Protein AF-F0UNW5-F1 (afdb_monomer)

Foldseek 3Di:
DDDDDDPDDPPPVPDDLVVCVVPDDPVVSVVCVVCVVVVVVCVVVVVVVCVVPDDPVVVVVVVVVVVCLDPVVLVPVLVVCVVVVVVVVSVVVVVVNVVVD

Structure (mmCIF, N/CA/C/O backbone):
data_AF-F0UNW5-F1
#
_entry.id   AF-F0UNW5-F1
#
loop_
_atom_site.group_PDB
_atom_site.id
_atom_site.type_symbol
_atom_site.label_atom_id
_atom_site.label_alt_id
_atom_site.label_comp_id
_atom_site.label_asym_id
_atom_site.label_entity_id
_atom_site.label_seq_id
_atom_site.pdbx_PDB_ins_code
_atom_site.Cartn_x
_atom_site.Cartn_y
_atom_site.Cartn_z
_atom_site.occupancy
_atom_site.B_iso_or_equiv
_atom_site.auth_seq_id
_atom_site.auth_comp_id
_atom_site.auth_asym_id
_atom_site.auth_atom_id
_atom_site.pdbx_PDB_model_num
ATOM 1 N N . MET A 1 1 ? -8.461 37.239 9.462 1.00 40.94 1 MET A N 1
ATOM 2 C CA . MET A 1 1 ? -8.030 36.024 8.733 1.00 40.94 1 MET A CA 1
ATOM 3 C C . MET A 1 1 ? -7.778 34.926 9.764 1.00 40.94 1 MET A C 1
ATOM 5 O O . MET A 1 1 ? -6.761 34.951 10.442 1.00 40.94 1 MET A O 1
ATOM 9 N N . ALA A 1 2 ? -8.765 34.060 10.002 1.00 42.69 2 ALA A N 1
ATOM 10 C CA . ALA A 1 2 ? -8.738 33.076 11.084 1.00 42.69 2 ALA A CA 1
ATOM 11 C C . ALA A 1 2 ? -7.890 31.855 10.690 1.00 42.69 2 ALA A C 1
ATOM 13 O O . ALA A 1 2 ? -8.288 31.077 9.829 1.00 42.69 2 ALA A O 1
ATOM 14 N N . ARG A 1 3 ? -6.724 31.682 11.320 1.00 51.94 3 ARG A N 1
ATOM 15 C CA . ARG A 1 3 ? -5.878 30.489 11.176 1.00 51.94 3 ARG A CA 1
ATOM 16 C C . ARG A 1 3 ? -5.636 29.909 12.567 1.00 51.94 3 ARG A C 1
ATOM 18 O O . ARG A 1 3 ? -4.647 30.216 13.217 1.00 51.94 3 ARG A O 1
ATOM 25 N N . GLY A 1 4 ? -6.590 29.120 13.051 1.00 52.94 4 GLY A N 1
ATOM 26 C CA . GLY A 1 4 ? -6.502 28.448 14.344 1.00 52.94 4 GLY A CA 1
ATOM 27 C C . GLY A 1 4 ? -7.147 27.066 14.282 1.00 52.94 4 GLY A C 1
ATOM 28 O O . GLY A 1 4 ? -8.302 26.964 13.884 1.00 52.94 4 GLY A O 1
ATOM 29 N N . LYS A 1 5 ? -6.400 26.043 14.729 1.00 50.38 5 LYS A N 1
ATOM 30 C CA . LYS A 1 5 ? -6.799 24.637 14.984 1.00 50.38 5 LYS A CA 1
ATOM 31 C C . LYS A 1 5 ? -6.755 23.633 13.817 1.00 50.38 5 LYS A C 1
ATOM 33 O O . LYS A 1 5 ? -7.767 23.027 13.483 1.00 50.38 5 LYS A O 1
ATOM 38 N N . ALA A 1 6 ? -5.568 23.351 13.277 1.00 52.50 6 ALA A N 1
ATOM 39 C CA . ALA A 1 6 ? -5.352 22.177 12.412 1.00 52.50 6 ALA A CA 1
ATOM 40 C C . ALA A 1 6 ? -4.156 21.295 12.834 1.00 52.50 6 ALA A C 1
ATOM 42 O O . ALA A 1 6 ? -3.619 20.580 12.000 1.00 52.50 6 ALA A O 1
ATOM 43 N N . LEU A 1 7 ? -3.717 21.349 14.100 1.00 56.75 7 LEU A N 1
ATOM 44 C CA . LEU A 1 7 ? -2.504 20.646 14.561 1.00 56.75 7 LEU A CA 1
ATOM 45 C C . LEU A 1 7 ? -2.717 19.648 15.709 1.00 56.75 7 LEU A C 1
ATOM 47 O O . LEU A 1 7 ? -1.748 19.245 16.332 1.00 56.75 7 LEU A O 1
ATOM 51 N N . ASP A 1 8 ? -3.950 19.227 15.992 1.00 59.03 8 ASP A N 1
ATOM 52 C CA . ASP A 1 8 ? -4.180 18.223 17.044 1.00 59.03 8 ASP A CA 1
ATOM 53 C C . ASP A 1 8 ? -5.458 17.410 16.797 1.00 59.03 8 ASP A C 1
ATOM 55 O O . ASP A 1 8 ? -6.354 17.316 17.634 1.00 59.03 8 ASP A O 1
ATOM 59 N N . GLN A 1 9 ? -5.620 16.892 15.576 1.00 61.62 9 GLN A N 1
ATOM 60 C CA . GLN A 1 9 ? -6.605 15.837 15.357 1.00 61.62 9 GLN A CA 1
ATOM 61 C C . GLN A 1 9 ? -5.876 14.499 15.364 1.00 61.62 9 GLN A C 1
ATOM 63 O O . GLN A 1 9 ? -5.167 14.222 14.400 1.00 61.62 9 GLN A O 1
ATOM 68 N N . PRO A 1 10 ? -6.058 13.667 16.406 1.00 62.06 10 PRO A N 1
ATOM 69 C CA . PRO A 1 10 ? -5.494 12.328 16.413 1.00 62.06 10 PRO A CA 1
ATOM 70 C C . PRO A 1 10 ? -5.975 11.559 15.182 1.00 62.06 10 PRO A C 1
ATOM 72 O O . PRO A 1 10 ? -7.134 11.710 14.767 1.00 62.06 10 PRO A O 1
ATOM 75 N N . ASP A 1 11 ? -5.089 10.748 14.602 1.00 66.12 11 ASP A N 1
ATOM 76 C CA . ASP A 1 11 ? -5.395 9.904 13.450 1.00 66.12 11 ASP A CA 1
ATOM 77 C C . ASP A 1 11 ? -6.684 9.114 13.677 1.00 66.12 11 ASP A C 1
ATOM 79 O O . ASP A 1 11 ? -7.071 8.804 14.807 1.00 66.12 11 ASP A O 1
ATOM 83 N N . ALA A 1 12 ? -7.371 8.736 12.600 1.00 62.09 12 ALA A N 1
ATOM 84 C CA . ALA A 1 12 ? -8.618 7.981 12.704 1.00 62.09 12 ALA A CA 1
ATOM 85 C C . ALA A 1 12 ? -8.473 6.694 13.566 1.00 62.09 12 ALA A C 1
ATOM 87 O O . ALA A 1 12 ? -9.434 6.247 14.190 1.00 62.09 12 ALA A O 1
ATOM 88 N N . GLY A 1 13 ? -7.278 6.116 13.690 1.00 61.50 13 GLY A N 1
ATOM 89 C CA . GLY A 1 13 ? -7.019 4.986 14.593 1.00 61.50 13 GLY A CA 1
ATOM 90 C C . GLY A 1 13 ? -6.965 5.324 16.093 1.00 61.50 13 GLY A C 1
ATOM 91 O O . GLY A 1 13 ? -7.177 4.430 16.909 1.00 61.50 13 GLY A O 1
ATOM 92 N N . LEU A 1 14 ? -6.716 6.588 16.451 1.00 61.97 14 LEU A N 1
ATOM 93 C CA . LEU A 1 14 ? -6.430 7.071 17.811 1.00 61.97 14 LEU A CA 1
ATOM 94 C C . LEU A 1 14 ? -7.580 7.883 18.432 1.00 61.97 14 LEU A C 1
ATOM 96 O O . LEU A 1 14 ? -7.533 8.234 19.609 1.00 61.97 14 LEU A O 1
ATOM 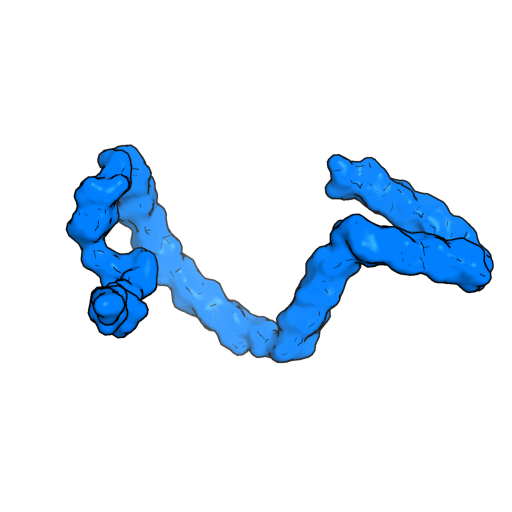100 N N . LYS A 1 15 ? -8.630 8.192 17.660 1.00 70.38 15 LYS A N 1
ATOM 101 C CA . LYS A 1 15 ? -9.826 8.874 18.178 1.00 70.38 15 LYS A CA 1
ATOM 102 C C . LYS A 1 15 ? -10.594 7.960 19.139 1.00 70.38 15 LYS A C 1
ATOM 104 O O . LYS A 1 15 ? -10.802 6.782 18.847 1.00 70.38 15 LYS A O 1
ATOM 109 N N . GLY A 1 16 ? -11.057 8.532 20.253 1.00 68.50 16 GLY A N 1
ATOM 110 C CA . GLY A 1 16 ? -11.869 7.833 21.253 1.00 68.50 16 GLY A CA 1
ATOM 111 C C . GLY A 1 16 ? -13.110 7.169 20.646 1.00 68.50 16 GLY A C 1
ATOM 112 O O . GLY A 1 16 ? -13.677 7.657 19.663 1.00 68.50 16 GLY A O 1
ATOM 113 N N . LEU A 1 17 ? -13.534 6.045 21.232 1.00 65.38 17 LEU A N 1
ATOM 114 C CA . LEU A 1 17 ? -14.661 5.232 20.750 1.00 65.38 17 LEU A CA 1
ATOM 115 C C . LEU A 1 1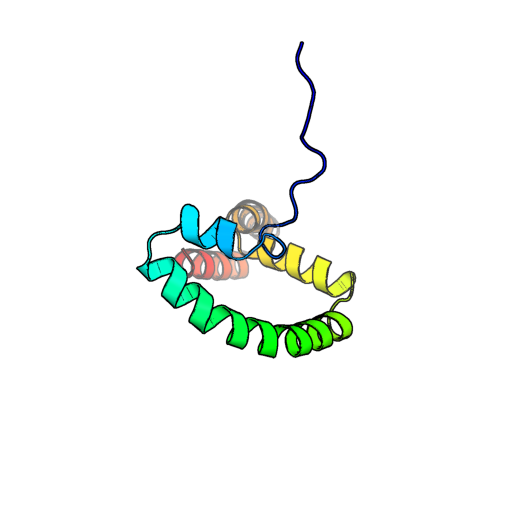7 ? -15.962 6.045 20.627 1.00 65.38 17 LEU A C 1
ATOM 117 O O . LEU A 1 17 ? -16.743 5.816 19.698 1.00 65.38 17 LEU A O 1
ATOM 121 N N . ASP A 1 18 ? -16.126 7.055 21.481 1.00 64.31 18 ASP A N 1
ATOM 122 C CA . ASP A 1 18 ? -17.273 7.966 21.500 1.00 64.31 18 ASP A CA 1
ATOM 123 C C . ASP A 1 18 ? -17.389 8.802 20.216 1.00 64.31 18 ASP A C 1
ATOM 125 O O . ASP A 1 18 ? -18.494 9.068 19.738 1.00 64.31 18 ASP A O 1
ATOM 129 N N . HIS A 1 19 ? -16.259 9.146 19.579 1.00 68.56 19 HIS A N 1
ATOM 130 C CA . HIS A 1 19 ? -16.249 9.875 18.304 1.00 68.56 19 HIS A CA 1
ATOM 131 C C . HIS A 1 19 ? -16.895 9.058 17.179 1.00 68.56 19 HIS A C 1
ATOM 133 O O . HIS A 1 19 ? -17.581 9.599 16.308 1.00 68.56 19 HIS A O 1
ATOM 139 N N . TYR A 1 20 ? -16.676 7.741 17.195 1.00 65.31 20 TYR A N 1
ATOM 140 C CA . TYR A 1 20 ? -17.209 6.826 16.190 1.00 65.31 20 TYR A CA 1
ATOM 141 C C . TYR A 1 20 ? -18.668 6.470 16.447 1.00 65.31 20 TYR A C 1
ATOM 143 O O . TYR A 1 20 ? -19.426 6.320 15.491 1.00 65.31 20 TYR A O 1
ATOM 151 N N . GLN A 1 21 ? -19.077 6.386 17.711 1.00 64.81 21 GLN A N 1
ATOM 152 C CA . GLN A 1 21 ? -20.462 6.104 18.080 1.00 64.81 21 GLN A CA 1
ATOM 153 C C . GLN A 1 21 ? -21.417 7.235 17.672 1.00 64.81 21 GLN A C 1
ATOM 155 O O . GLN A 1 21 ? -22.550 6.965 17.281 1.00 64.81 21 GLN A O 1
ATOM 160 N N . GLN A 1 22 ? -20.956 8.488 17.721 1.00 66.62 22 GLN A N 1
ATOM 161 C CA . GLN A 1 22 ? -21.773 9.653 17.365 1.00 66.62 22 GLN A CA 1
ATOM 162 C C . GLN A 1 22 ? -21.851 9.901 15.850 1.00 66.62 22 GLN A C 1
ATOM 164 O O . GLN A 1 22 ? -22.854 10.421 15.368 1.00 66.62 22 GLN A O 1
ATOM 169 N N . LYS A 1 23 ? -20.812 9.533 15.084 1.00 72.31 23 LYS A N 1
ATOM 170 C CA . LYS A 1 23 ? -20.746 9.801 13.634 1.00 72.31 23 LYS A CA 1
ATOM 171 C C . LYS A 1 23 ? -21.178 8.643 12.738 1.00 72.31 23 LYS A C 1
ATOM 173 O O . LYS A 1 23 ? -21.491 8.889 11.574 1.00 72.31 23 LYS A O 1
ATOM 178 N N . LEU A 1 24 ? -21.145 7.394 13.212 1.00 74.00 24 LEU A N 1
ATOM 179 C CA . LEU A 1 24 ? -21.435 6.232 12.365 1.00 74.00 24 LEU A CA 1
ATOM 180 C C . LEU A 1 24 ? -22.820 5.628 12.648 1.00 74.00 24 LEU A C 1
ATOM 182 O O . LEU A 1 24 ? -23.237 5.530 13.800 1.00 74.00 24 LEU A O 1
ATOM 186 N N . PRO A 1 25 ? -23.508 5.114 11.609 1.00 78.62 25 PRO A N 1
ATOM 187 C CA . PRO A 1 25 ? -24.701 4.292 11.775 1.00 78.62 25 PRO A CA 1
ATOM 188 C C . PRO A 1 25 ? -24.436 3.097 12.701 1.00 78.62 25 PRO A C 1
ATOM 190 O O . PRO A 1 25 ? -23.403 2.430 12.581 1.00 78.62 25 PRO A O 1
ATOM 193 N N . LYS A 1 26 ? -25.406 2.774 13.568 1.00 78.06 26 LYS A N 1
ATOM 194 C CA . LYS A 1 26 ? -25.290 1.726 14.605 1.00 78.06 26 LYS A CA 1
ATOM 195 C C . LYS 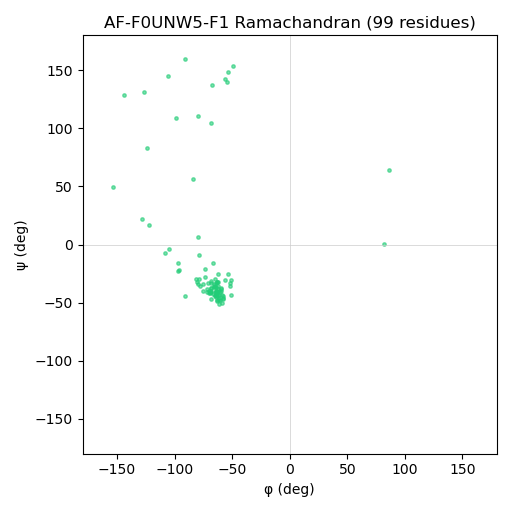A 1 26 ? -24.811 0.369 14.060 1.00 78.06 26 LYS A C 1
ATOM 197 O O . LYS A 1 26 ? -24.084 -0.337 14.752 1.00 78.06 26 LYS A O 1
ATOM 202 N N . TRP A 1 27 ? -25.163 0.010 12.822 1.00 81.81 27 TRP A N 1
ATOM 203 C CA . TRP A 1 27 ? -24.725 -1.242 12.190 1.00 81.81 27 TRP A CA 1
ATOM 204 C C . TRP A 1 27 ? -23.232 -1.237 11.803 1.00 81.81 27 TRP A C 1
ATOM 206 O O . TRP A 1 27 ? -22.539 -2.221 12.056 1.00 81.81 27 TRP A O 1
ATOM 216 N N . ARG A 1 28 ? -22.701 -0.118 11.275 1.00 82.25 28 ARG A N 1
ATOM 217 C CA . ARG A 1 28 ? -21.266 0.030 10.939 1.00 82.25 28 ARG A CA 1
ATOM 218 C C . ARG A 1 28 ? -20.413 0.051 12.196 1.00 82.25 28 ARG A C 1
ATOM 220 O O . ARG A 1 28 ? -19.323 -0.510 12.201 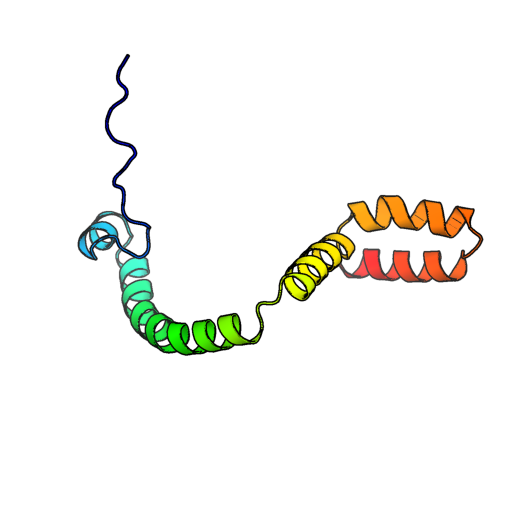1.00 82.25 28 ARG A O 1
ATOM 227 N N . TYR A 1 29 ? -20.920 0.681 13.257 1.00 81.62 29 TYR A N 1
ATOM 228 C CA . TYR A 1 29 ? -20.258 0.689 14.556 1.00 81.62 29 TYR A CA 1
ATOM 229 C C . TYR A 1 29 ? -20.155 -0.727 15.133 1.00 81.62 29 TYR A C 1
ATOM 231 O O . TYR A 1 29 ? -19.060 -1.141 15.487 1.00 81.62 29 TYR A O 1
ATOM 239 N N . LYS A 1 30 ? -21.243 -1.513 15.129 1.00 82.31 30 LYS A N 1
ATOM 240 C CA . LYS A 1 30 ? -21.213 -2.919 15.577 1.00 82.31 30 LYS A CA 1
ATOM 241 C C . LYS A 1 30 ? -20.215 -3.770 14.783 1.00 82.31 30 LYS A C 1
ATOM 243 O O . LYS A 1 30 ? -19.425 -4.486 15.390 1.00 82.31 30 LYS A O 1
ATOM 248 N N . LEU A 1 31 ? -20.210 -3.648 13.453 1.00 85.50 31 LEU A N 1
ATOM 249 C CA . LEU A 1 31 ? -19.254 -4.350 12.590 1.00 85.50 31 LEU A CA 1
ATOM 250 C C . LEU A 1 31 ? -17.805 -3.945 12.903 1.00 85.50 31 LEU A C 1
ATOM 252 O O . LEU A 1 31 ? -16.944 -4.804 13.069 1.00 85.50 31 LEU A O 1
ATOM 256 N N . ARG A 1 32 ? -17.540 -2.639 13.038 1.00 83.62 32 ARG A N 1
ATOM 257 C CA . ARG A 1 32 ? -16.218 -2.121 13.412 1.00 83.62 32 ARG A CA 1
ATOM 258 C C . ARG A 1 32 ? -15.789 -2.640 14.778 1.00 83.62 32 ARG A C 1
ATOM 260 O O . ARG A 1 32 ? -14.665 -3.098 14.893 1.00 83.62 32 ARG A O 1
ATOM 267 N N . THR A 1 33 ? -16.647 -2.585 15.792 1.00 81.62 33 THR A N 1
ATOM 268 C CA . THR A 1 33 ? -16.318 -3.039 17.151 1.00 81.62 33 THR A CA 1
ATOM 269 C C . THR A 1 33 ? -16.017 -4.537 17.199 1.00 81.62 33 THR A C 1
ATOM 271 O O . THR A 1 33 ? -15.156 -4.939 17.971 1.00 81.62 33 THR A O 1
ATOM 274 N N . ALA A 1 34 ? -16.655 -5.348 16.349 1.00 85.19 34 ALA A N 1
ATOM 275 C CA . ALA A 1 34 ? -16.353 -6.774 16.224 1.00 85.19 34 ALA A CA 1
ATOM 276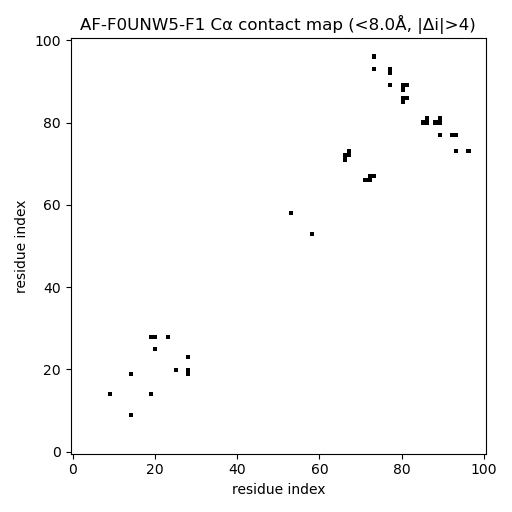 C C . ALA A 1 34 ? -15.039 -7.050 15.465 1.00 85.19 34 ALA A C 1
ATOM 278 O O . ALA A 1 34 ? -14.266 -7.911 15.872 1.00 85.19 34 ALA A O 1
ATOM 279 N N . LEU A 1 35 ? -14.755 -6.306 14.390 1.00 85.94 35 LEU A N 1
ATOM 280 C CA . LEU A 1 35 ? -13.541 -6.483 13.578 1.00 85.94 35 LEU A CA 1
ATOM 281 C C . LEU A 1 35 ? -12.291 -5.848 14.202 1.00 85.94 35 LEU A C 1
ATOM 283 O O . LEU A 1 35 ? -11.183 -6.323 13.984 1.00 85.94 35 LEU A O 1
ATOM 287 N N . LEU A 1 36 ? -12.440 -4.770 14.972 1.00 86.19 36 LEU A N 1
ATOM 288 C CA . LEU A 1 36 ? -11.325 -4.039 15.572 1.00 86.19 36 LEU A CA 1
ATOM 289 C C . LEU A 1 36 ? -10.426 -4.906 16.474 1.00 86.19 36 LEU A C 1
ATOM 291 O O . LEU A 1 36 ? -9.210 -4.774 16.344 1.00 86.19 36 LEU A O 1
ATOM 295 N N . PRO A 1 37 ? -10.943 -5.776 17.368 1.00 84.19 37 PRO A N 1
ATOM 296 C CA . PRO A 1 37 ? -10.091 -6.694 18.113 1.00 84.19 37 PRO A CA 1
ATOM 297 C C . PRO A 1 37 ? -9.389 -7.690 17.186 1.00 84.19 37 PRO A C 1
ATOM 299 O O . PRO A 1 37 ? -8.194 -7.881 17.351 1.00 84.19 37 PRO A O 1
ATOM 302 N N . LEU A 1 38 ? -10.061 -8.239 16.170 1.00 85.94 38 LEU A N 1
ATOM 303 C CA . LEU A 1 38 ? -9.436 -9.165 15.216 1.00 85.94 38 LEU A CA 1
ATOM 304 C C . LEU A 1 38 ? -8.249 -8.512 14.485 1.00 85.94 38 LEU A C 1
ATOM 306 O O . LEU A 1 38 ? -7.135 -9.023 14.516 1.00 85.94 38 LEU A O 1
ATOM 310 N N . VAL A 1 39 ? -8.452 -7.315 13.932 1.00 84.94 39 VAL A N 1
ATOM 311 C CA . VAL A 1 39 ? -7.391 -6.565 13.241 1.00 84.94 39 VAL A CA 1
ATOM 312 C C . VAL A 1 39 ? -6.246 -6.208 14.194 1.00 84.94 39 VAL A C 1
ATOM 314 O O . VAL A 1 39 ? -5.079 -6.271 13.811 1.00 84.94 39 VAL A O 1
ATOM 317 N N . ARG A 1 40 ? -6.543 -5.852 15.452 1.00 85.25 40 ARG A N 1
ATOM 318 C CA . ARG A 1 40 ? -5.510 -5.575 16.469 1.00 85.25 40 ARG A CA 1
ATOM 319 C C . ARG A 1 40 ? -4.672 -6.807 16.804 1.00 85.25 40 ARG A C 1
ATOM 321 O O . ARG A 1 40 ? -3.490 -6.646 17.085 1.00 85.25 40 ARG A O 1
ATOM 328 N N . TRP A 1 41 ? -5.261 -7.999 16.760 1.00 85.44 41 TRP A N 1
ATOM 329 C CA . TRP A 1 41 ? -4.534 -9.259 16.919 1.00 85.44 41 TRP A CA 1
ATOM 330 C C . TRP A 1 41 ? -3.644 -9.575 15.712 1.00 85.44 41 TRP A C 1
ATOM 332 O O . TRP A 1 41 ? -2.565 -10.128 15.886 1.00 85.44 41 TRP A O 1
ATOM 342 N N . GLU A 1 42 ? -4.050 -9.184 14.505 1.00 86.06 42 GLU A N 1
ATOM 343 C CA . GLU A 1 42 ? -3.277 -9.400 13.272 1.00 86.06 42 GLU A CA 1
ATOM 344 C C . GLU A 1 42 ? -2.153 -8.367 13.075 1.00 86.06 42 GLU A C 1
ATOM 346 O O . GLU A 1 42 ? -1.083 -8.690 12.560 1.00 86.06 42 GLU A O 1
ATOM 351 N N . THR A 1 43 ? -2.361 -7.129 13.535 1.00 86.56 43 THR A N 1
ATOM 352 C CA . THR A 1 43 ? -1.416 -6.007 13.399 1.00 86.56 43 THR A CA 1
ATOM 353 C C . THR A 1 43 ? 0.022 -6.324 13.854 1.00 86.56 43 THR A C 1
ATOM 355 O O . THR A 1 43 ? 0.930 -5.956 13.112 1.00 86.56 43 THR A O 1
ATOM 358 N N . PRO A 1 44 ? 0.303 -7.002 14.992 1.00 86.69 44 PRO A N 1
ATOM 359 C CA . PRO A 1 44 ? 1.681 -7.330 15.375 1.00 86.69 44 PRO A CA 1
ATOM 360 C C . PRO A 1 44 ? 2.357 -8.309 14.406 1.00 86.69 44 PRO A C 1
ATOM 362 O O . PRO A 1 44 ? 3.543 -8.162 14.119 1.00 86.69 44 PRO A O 1
ATOM 365 N N .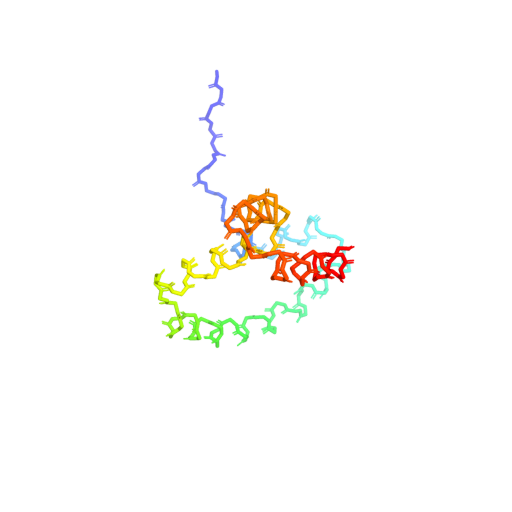 TYR A 1 45 ? 1.615 -9.275 13.856 1.00 84.12 45 TYR A N 1
ATOM 366 C CA . TYR A 1 45 ? 2.153 -10.211 12.866 1.00 84.12 45 TYR A CA 1
ATOM 367 C C . TYR A 1 45 ? 2.447 -9.511 11.540 1.00 84.12 45 TYR A C 1
ATOM 369 O O . TYR A 1 45 ? 3.502 -9.732 10.943 1.00 84.12 45 TYR A O 1
ATOM 377 N N . LEU A 1 46 ? 1.546 -8.624 11.103 1.00 84.56 46 LEU A N 1
ATOM 378 C CA . LEU A 1 46 ? 1.781 -7.792 9.925 1.00 84.56 46 LEU A CA 1
ATOM 379 C C . LEU A 1 46 ? 2.972 -6.854 10.137 1.00 84.56 46 LEU A C 1
ATOM 381 O O . LEU A 1 46 ? 3.774 -6.710 9.222 1.00 84.56 46 LEU A O 1
ATOM 385 N N . ALA A 1 47 ? 3.120 -6.257 11.321 1.00 84.69 47 ALA A N 1
ATOM 386 C CA . ALA A 1 47 ? 4.246 -5.385 11.643 1.00 84.69 47 ALA A CA 1
ATOM 387 C C . ALA A 1 47 ? 5.576 -6.152 11.617 1.00 84.69 47 ALA A C 1
ATOM 389 O O . ALA A 1 47 ? 6.517 -5.708 10.966 1.00 84.69 47 ALA A O 1
ATOM 390 N N . TRP A 1 48 ? 5.632 -7.344 12.218 1.00 88.31 48 TRP A N 1
ATOM 391 C CA . TRP A 1 48 ? 6.812 -8.212 12.158 1.00 88.31 48 TRP A CA 1
ATOM 392 C C . TRP A 1 48 ? 7.180 -8.586 10.715 1.00 88.31 48 TRP A C 1
ATOM 394 O O . TRP A 1 48 ? 8.344 -8.526 10.313 1.00 88.31 48 TRP A O 1
ATOM 404 N N . PHE A 1 49 ? 6.180 -8.927 9.899 1.00 86.12 49 PHE A N 1
ATOM 405 C CA . PHE A 1 49 ? 6.389 -9.223 8.485 1.00 86.12 49 PHE A CA 1
ATOM 406 C C . PHE A 1 49 ? 6.872 -7.991 7.707 1.00 86.12 49 PHE A C 1
ATOM 408 O O . PHE A 1 49 ? 7.810 -8.090 6.916 1.00 86.12 49 PHE A O 1
ATOM 415 N N . GLN A 1 50 ? 6.269 -6.826 7.954 1.00 85.31 50 GLN A N 1
ATOM 416 C CA . GLN A 1 50 ? 6.664 -5.553 7.3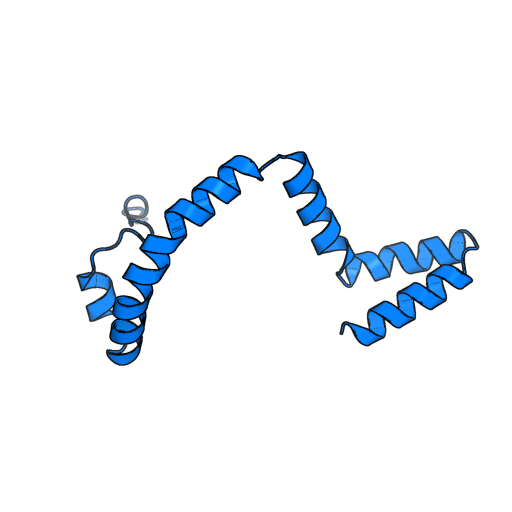52 1.00 85.31 50 GLN A CA 1
ATOM 417 C C . GLN A 1 50 ? 8.098 -5.179 7.729 1.00 85.31 50 GLN A C 1
ATOM 419 O O . GLN A 1 50 ? 8.865 -4.801 6.854 1.00 85.31 50 GLN A O 1
ATOM 424 N N . GLU A 1 51 ? 8.502 -5.334 8.988 1.00 83.38 51 GLU A N 1
ATOM 425 C CA . GLU A 1 51 ? 9.880 -5.086 9.427 1.00 83.38 51 GLU A CA 1
ATOM 426 C C . GLU A 1 51 ? 10.882 -6.025 8.753 1.00 83.38 51 GLU A C 1
ATOM 428 O O . GLU A 1 51 ? 11.992 -5.609 8.419 1.00 83.38 51 GLU A O 1
ATOM 433 N N . ARG A 1 52 ? 10.494 -7.281 8.511 1.00 82.56 52 ARG A N 1
ATOM 434 C CA . ARG A 1 52 ? 11.376 -8.269 7.886 1.00 82.56 52 ARG A CA 1
ATOM 435 C C . ARG A 1 52 ? 11.496 -8.109 6.370 1.00 82.56 52 ARG A C 1
ATOM 437 O O . ARG A 1 52 ? 12.569 -8.372 5.828 1.00 82.56 52 ARG A O 1
ATOM 444 N N . MET A 1 53 ? 10.412 -7.723 5.700 1.00 79.56 53 MET A N 1
ATOM 445 C CA . MET A 1 53 ? 10.329 -7.648 4.237 1.00 79.56 53 MET A CA 1
ATOM 446 C C . MET A 1 53 ? 10.592 -6.250 3.668 1.00 79.56 53 MET A C 1
ATOM 448 O O . MET A 1 53 ? 10.943 -6.144 2.493 1.00 79.56 53 MET A O 1
ATOM 452 N N . ARG A 1 54 ? 10.428 -5.175 4.454 1.00 81.31 54 ARG A N 1
ATOM 453 C CA . ARG A 1 54 ? 10.606 -3.799 3.969 1.00 81.31 54 ARG A CA 1
ATOM 454 C C . ARG A 1 54 ? 12.074 -3.535 3.653 1.00 81.31 54 ARG A C 1
ATOM 456 O O . ARG A 1 54 ? 12.897 -3.319 4.539 1.00 81.31 54 ARG A O 1
ATOM 463 N N . ASN A 1 55 ? 12.381 -3.523 2.364 1.00 84.25 55 ASN A N 1
ATOM 464 C CA . ASN A 1 55 ? 13.672 -3.135 1.819 1.00 84.25 55 ASN A CA 1
ATOM 465 C C . ASN A 1 55 ? 13.425 -2.048 0.758 1.00 84.25 55 ASN A C 1
ATOM 467 O O . ASN A 1 55 ? 12.586 -2.276 -0.118 1.00 84.25 55 ASN A O 1
ATOM 471 N N . PRO A 1 56 ? 14.141 -0.904 0.774 1.00 79.00 56 PRO A N 1
ATOM 472 C CA . PRO A 1 56 ? 13.978 0.168 -0.218 1.00 79.00 56 PRO A CA 1
ATOM 473 C C . PRO A 1 56 ? 14.033 -0.308 -1.681 1.00 79.00 56 PRO A C 1
ATOM 475 O O . PRO A 1 56 ? 13.358 0.258 -2.547 1.00 79.00 56 PRO A O 1
ATOM 478 N N . SER A 1 57 ? 14.788 -1.374 -1.965 1.00 82.38 57 SER A N 1
ATOM 479 C CA . SER A 1 57 ? 14.836 -1.980 -3.301 1.00 82.38 57 SER A CA 1
ATOM 480 C C . SER A 1 57 ? 13.537 -2.702 -3.680 1.00 82.38 57 SER A C 1
ATOM 482 O O . SER A 1 57 ? 13.097 -2.598 -4.823 1.00 82.38 57 SER A O 1
ATOM 484 N N . LEU A 1 58 ? 12.904 -3.413 -2.739 1.00 79.94 58 LEU A N 1
ATOM 485 C CA . LEU A 1 58 ? 11.636 -4.114 -2.975 1.00 79.94 58 LEU A CA 1
ATOM 486 C C . LEU A 1 58 ? 10.473 -3.133 -3.111 1.00 79.94 58 LEU A C 1
ATOM 488 O O . LEU A 1 58 ? 9.637 -3.318 -3.991 1.00 79.94 58 LEU A O 1
ATOM 492 N N . ASP A 1 59 ? 10.462 -2.062 -2.317 1.00 82.81 59 ASP A N 1
ATOM 493 C CA . ASP A 1 59 ? 9.449 -1.007 -2.417 1.00 82.81 59 ASP A CA 1
ATOM 494 C C . ASP A 1 59 ? 9.517 -0.304 -3.784 1.00 82.81 59 ASP A C 1
ATOM 496 O O . ASP A 1 59 ? 8.494 -0.096 -4.440 1.00 82.81 59 ASP A O 1
ATOM 500 N N . SER A 1 60 ? 10.731 -0.013 -4.268 1.00 82.69 60 SER A N 1
ATOM 501 C CA . SER A 1 60 ? 10.946 0.568 -5.601 1.00 82.69 60 SER A CA 1
ATOM 502 C C . SER A 1 60 ? 10.555 -0.402 -6.717 1.00 82.69 60 SER A C 1
ATOM 504 O O . SER A 1 60 ? 9.901 -0.009 -7.682 1.00 82.69 60 SER A O 1
ATOM 506 N N . TRP A 1 61 ? 10.907 -1.683 -6.583 1.00 83.25 61 TRP A N 1
ATOM 507 C CA . TRP A 1 61 ? 10.518 -2.713 -7.545 1.00 83.25 61 TRP A CA 1
ATOM 508 C C . TRP A 1 61 ? 9.000 -2.913 -7.588 1.00 83.25 61 TRP A C 1
ATOM 510 O O . TRP A 1 61 ? 8.437 -3.031 -8.676 1.00 83.25 61 TRP A O 1
ATOM 520 N N . PHE A 1 62 ? 8.322 -2.879 -6.440 1.00 83.69 62 PHE A N 1
ATOM 521 C CA . PHE A 1 62 ? 6.865 -2.950 -6.360 1.00 83.69 62 PHE A CA 1
ATOM 522 C C . PHE A 1 62 ? 6.211 -1.723 -7.000 1.00 83.69 62 PHE A C 1
ATOM 524 O O . PHE A 1 62 ? 5.286 -1.872 -7.794 1.00 83.69 62 PHE A O 1
ATOM 531 N N . ALA A 1 63 ? 6.728 -0.520 -6.735 1.00 82.81 63 ALA A N 1
ATOM 532 C CA . ALA A 1 63 ? 6.235 0.710 -7.349 1.00 82.81 63 ALA A CA 1
ATOM 533 C C . ALA A 1 63 ? 6.407 0.702 -8.877 1.00 82.81 63 ALA A C 1
ATOM 535 O O . ALA A 1 63 ? 5.480 1.044 -9.613 1.00 82.81 63 ALA A O 1
ATOM 536 N N . ILE A 1 64 ? 7.570 0.274 -9.372 1.00 81.94 64 ILE A N 1
ATOM 537 C CA . ILE A 1 64 ? 7.821 0.140 -10.811 1.00 81.94 64 ILE A CA 1
ATOM 538 C C . ILE A 1 64 ? 6.881 -0.916 -11.398 1.00 81.94 64 ILE A C 1
ATOM 540 O O . ILE A 1 64 ? 6.190 -0.634 -12.371 1.00 81.94 64 ILE A O 1
ATOM 544 N N . THR A 1 65 ? 6.780 -2.091 -10.777 1.00 80.50 65 THR A N 1
ATOM 545 C CA . THR A 1 65 ? 5.965 -3.211 -11.275 1.00 80.50 65 THR A CA 1
ATOM 546 C C . THR A 1 65 ? 4.468 -2.909 -11.266 1.00 80.50 65 THR A C 1
ATOM 548 O O . THR A 1 65 ? 3.770 -3.262 -12.215 1.00 80.50 65 THR A O 1
ATOM 551 N N . ALA A 1 66 ? 3.969 -2.186 -10.265 1.00 82.50 66 ALA A N 1
ATOM 552 C CA . ALA A 1 66 ? 2.592 -1.700 -10.246 1.00 82.50 66 ALA A CA 1
ATOM 553 C C . ALA A 1 66 ? 2.313 -0.775 -11.441 1.00 82.50 66 ALA A C 1
ATOM 555 O O . ALA A 1 66 ? 1.283 -0.902 -12.101 1.00 82.50 66 ALA A O 1
ATOM 556 N N . ASN A 1 67 ? 3.268 0.096 -11.778 1.00 78.88 67 ASN A N 1
ATOM 557 C CA . ASN A 1 67 ? 3.166 0.979 -12.936 1.00 78.88 67 ASN A CA 1
ATOM 558 C C . ASN A 1 67 ? 3.346 0.240 -14.277 1.00 78.88 67 ASN A C 1
ATOM 560 O O . ASN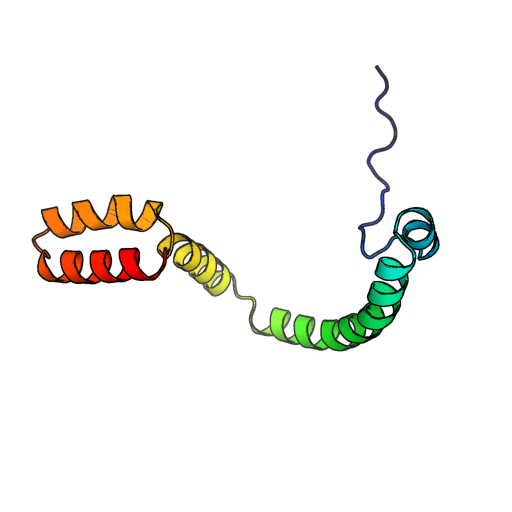 A 1 67 ? 2.736 0.652 -15.265 1.00 78.88 67 ASN A O 1
ATOM 564 N N . LEU A 1 68 ? 4.090 -0.876 -14.324 1.00 78.00 68 LEU A N 1
ATOM 565 C CA . LEU A 1 68 ? 4.199 -1.747 -15.511 1.00 78.00 68 LEU A CA 1
ATOM 566 C C . LEU A 1 68 ? 2.848 -2.375 -15.908 1.00 78.00 68 LEU A C 1
ATOM 568 O O . LEU A 1 68 ? 2.630 -2.689 -17.073 1.00 78.00 68 LEU A O 1
ATOM 572 N N . GLY A 1 69 ? 1.913 -2.536 -14.968 1.00 74.69 69 GLY A N 1
ATOM 573 C CA . GLY A 1 69 ? 0.567 -3.046 -15.255 1.00 74.69 69 GLY A CA 1
ATOM 574 C C . GLY A 1 69 ? -0.393 -2.016 -15.863 1.00 74.69 69 GLY A C 1
ATOM 575 O O . GLY A 1 69 ? -1.493 -2.375 -16.276 1.00 74.69 69 GLY A O 1
ATOM 576 N N . THR A 1 70 ? -0.010 -0.738 -15.915 1.00 79.62 70 THR A N 1
ATOM 577 C CA . THR A 1 70 ? -0.917 0.361 -16.282 1.00 79.62 70 THR A CA 1
ATOM 578 C C . THR A 1 70 ? -0.911 0.667 -17.776 1.00 79.62 70 THR A C 1
ATOM 580 O O . THR A 1 70 ? 0.047 0.378 -18.493 1.00 79.62 70 THR A O 1
ATOM 583 N N . HIS A 1 71 ? -1.968 1.331 -18.253 1.00 77.25 71 HIS A N 1
ATOM 584 C CA . HIS A 1 71 ? -2.087 1.774 -19.647 1.00 77.25 71 HIS A CA 1
ATOM 585 C C . HIS A 1 71 ? -0.869 2.578 -20.134 1.00 77.25 71 HIS A C 1
ATOM 587 O O . HIS A 1 71 ? -0.456 2.418 -21.280 1.00 77.25 71 HIS A O 1
ATOM 593 N N . THR A 1 72 ? -0.253 3.385 -19.265 1.00 83.19 72 THR A N 1
ATOM 594 C CA . THR A 1 72 ? 0.919 4.209 -19.599 1.00 83.19 72 THR A CA 1
ATOM 595 C C . THR A 1 72 ? 2.123 3.364 -20.015 1.00 83.19 72 THR A C 1
ATOM 597 O O . THR A 1 72 ? 2.805 3.704 -20.982 1.00 83.19 72 THR A O 1
ATOM 600 N N . PHE A 1 73 ? 2.364 2.230 -19.346 1.00 81.50 73 PHE A N 1
ATOM 601 C CA . PHE A 1 73 ? 3.442 1.315 -19.724 1.00 81.50 73 PHE A CA 1
ATOM 602 C C . PHE A 1 73 ? 3.233 0.763 -21.135 1.00 81.50 73 PHE A C 1
ATOM 604 O O . PHE A 1 73 ? 4.138 0.821 -21.969 1.00 81.50 73 PHE A O 1
ATOM 611 N N . TYR A 1 74 ? 2.021 0.289 -21.427 1.00 77.19 74 TYR A N 1
ATOM 612 C CA . TYR A 1 74 ? 1.682 -0.249 -22.742 1.00 77.19 74 TYR A CA 1
ATOM 613 C C . TYR A 1 74 ? 1.768 0.821 -23.836 1.00 77.19 74 TYR A C 1
ATOM 615 O O . TYR A 1 74 ? 2.290 0.537 -24.913 1.00 77.19 74 TYR A O 1
ATOM 623 N N . MET A 1 75 ? 1.330 2.054 -23.564 1.00 82.31 75 MET A N 1
ATOM 624 C CA . MET A 1 75 ? 1.405 3.159 -24.527 1.00 82.31 75 MET A CA 1
ATOM 625 C C . MET A 1 75 ? 2.840 3.525 -24.923 1.00 82.31 75 MET A C 1
ATOM 627 O O . MET A 1 75 ? 3.058 3.910 -26.067 1.00 82.31 75 MET A O 1
ATOM 631 N N . ILE A 1 76 ? 3.814 3.386 -24.018 1.00 83.12 76 ILE A N 1
ATOM 632 C CA . ILE A 1 76 ? 5.219 3.727 -24.292 1.00 83.12 76 ILE A CA 1
ATOM 633 C C . ILE A 1 76 ? 5.993 2.519 -24.835 1.00 83.12 76 ILE A C 1
ATOM 635 O O . ILE A 1 76 ? 6.733 2.648 -25.809 1.00 83.12 76 ILE A O 1
ATOM 639 N N . MET A 1 77 ? 5.822 1.329 -24.250 1.00 78.56 77 MET A N 1
ATOM 640 C CA . MET A 1 77 ? 6.591 0.146 -24.656 1.00 78.56 77 MET A CA 1
ATOM 641 C C . MET A 1 77 ? 6.128 -0.468 -25.973 1.00 78.56 77 MET A C 1
ATOM 643 O O . MET A 1 77 ? 6.962 -0.981 -26.718 1.00 78.56 77 MET A O 1
ATOM 647 N N . LEU A 1 78 ? 4.829 -0.430 -26.296 1.00 78.69 78 LEU A N 1
ATOM 648 C CA . LEU A 1 78 ? 4.346 -1.025 -27.545 1.00 78.69 78 LEU A CA 1
ATOM 649 C C . LEU A 1 78 ? 4.976 -0.355 -28.782 1.00 78.69 78 LEU A C 1
ATOM 651 O O . LEU A 1 78 ? 5.540 -1.090 -29.593 1.00 78.69 78 LEU A O 1
ATOM 655 N N . PRO A 1 79 ? 4.972 0.985 -28.941 1.00 78.81 79 PRO A N 1
ATOM 656 C CA . PRO A 1 79 ? 5.623 1.635 -30.081 1.00 78.81 79 PRO A CA 1
ATOM 657 C C . PRO A 1 79 ? 7.125 1.348 -30.167 1.00 78.81 79 PRO A C 1
ATOM 659 O O . PRO A 1 79 ? 7.635 1.084 -31.254 1.00 78.81 79 PRO A O 1
ATOM 662 N N . VAL A 1 80 ? 7.822 1.333 -29.025 1.00 82.06 80 VAL A N 1
ATOM 663 C CA . VAL A 1 80 ? 9.269 1.068 -28.956 1.00 82.06 80 VAL A CA 1
ATOM 664 C C . VAL A 1 80 ? 9.597 -0.356 -29.416 1.00 82.06 80 VAL A C 1
ATOM 666 O O . VAL A 1 80 ? 10.505 -0.545 -30.221 1.00 82.06 80 VAL A O 1
ATOM 669 N N . LEU A 1 81 ? 8.825 -1.362 -28.989 1.00 76.81 81 LEU A N 1
ATOM 670 C CA . LEU A 1 81 ? 9.020 -2.756 -29.411 1.00 76.81 81 LEU A CA 1
ATOM 671 C C . LEU A 1 81 ? 8.770 -2.964 -30.911 1.00 76.81 81 LEU A C 1
ATOM 673 O O . LEU A 1 81 ? 9.477 -3.749 -31.545 1.00 76.81 81 LEU A O 1
ATOM 677 N N . PHE A 1 82 ? 7.791 -2.255 -31.483 1.00 71.62 82 PHE A N 1
ATOM 678 C CA . PHE A 1 82 ? 7.547 -2.270 -32.928 1.00 71.62 82 PHE A CA 1
ATOM 679 C C . PHE A 1 82 ? 8.684 -1.595 -33.704 1.00 71.62 82 PHE A C 1
ATOM 681 O O . PHE A 1 82 ? 9.105 -2.126 -34.730 1.00 71.62 82 PHE A O 1
ATOM 688 N N . TRP A 1 83 ? 9.215 -0.480 -33.197 1.00 76.19 83 TRP A N 1
ATOM 689 C CA . TRP A 1 83 ? 10.329 0.240 -33.819 1.00 76.19 83 TRP A CA 1
ATOM 690 C C . TRP A 1 83 ? 11.648 -0.544 -33.760 1.00 76.19 83 TRP A C 1
ATOM 692 O O . TRP A 1 83 ? 12.410 -0.556 -34.722 1.00 76.19 83 TRP A O 1
ATOM 702 N N . CYS A 1 84 ? 11.902 -1.259 -32.662 1.00 77.62 84 CYS A N 1
ATOM 703 C CA . CYS A 1 84 ? 13.080 -2.116 -32.497 1.00 77.62 84 CYS A CA 1
ATOM 704 C C . CYS A 1 84 ? 12.961 -3.489 -33.195 1.00 77.62 84 CYS A C 1
ATOM 706 O O . CYS A 1 84 ? 13.833 -4.334 -33.013 1.00 77.62 84 CYS A O 1
ATOM 708 N N . GLY A 1 85 ? 11.900 -3.737 -33.975 1.00 72.50 85 GLY A N 1
ATOM 709 C CA . GLY A 1 85 ? 11.744 -4.951 -34.789 1.00 72.50 85 GLY A CA 1
ATOM 710 C C . GLY A 1 85 ? 11.217 -6.194 -34.055 1.00 72.50 85 GLY A C 1
ATOM 711 O O . GLY A 1 85 ? 10.987 -7.222 -34.692 1.00 72.50 85 GLY A O 1
ATOM 712 N N . TYR A 1 86 ? 10.931 -6.122 -32.750 1.00 70.56 86 TYR A N 1
ATOM 713 C CA . TYR A 1 86 ? 10.398 -7.236 -31.944 1.00 70.56 86 TYR A CA 1
ATOM 714 C C . TYR A 1 86 ? 8.868 -7.359 -32.054 1.00 70.56 86 TYR A C 1
ATOM 716 O O . TYR A 1 86 ? 8.126 -7.345 -31.065 1.00 70.56 86 TYR A O 1
ATOM 724 N N . THR A 1 87 ? 8.376 -7.495 -33.285 1.00 65.50 87 THR A N 1
ATOM 725 C CA . THR A 1 87 ? 6.934 -7.492 -33.588 1.00 65.50 87 THR A CA 1
ATOM 726 C C . THR A 1 87 ? 6.175 -8.679 -32.979 1.00 65.50 87 THR A C 1
ATOM 728 O O . THR A 1 87 ? 5.015 -8.525 -32.586 1.00 65.50 87 THR A O 1
ATOM 731 N N . GLU A 1 88 ? 6.825 -9.835 -32.806 1.00 65.00 88 GLU A N 1
ATOM 732 C CA . GLU A 1 88 ? 6.217 -11.017 -32.174 1.00 65.00 88 GLU A CA 1
ATOM 733 C C . GLU A 1 88 ? 5.947 -10.814 -30.674 1.00 65.00 88 GLU A C 1
ATOM 735 O O . GLU A 1 88 ? 4.868 -11.149 -30.177 1.00 65.00 88 GLU A O 1
ATOM 740 N N . VAL A 1 89 ? 6.874 -10.165 -29.960 1.00 68.38 89 VAL A N 1
ATOM 741 C CA . VAL A 1 89 ? 6.726 -9.846 -28.529 1.00 68.38 89 VAL A CA 1
ATOM 742 C C . VAL A 1 89 ? 5.644 -8.780 -28.325 1.00 68.38 89 VAL A C 1
ATOM 744 O O . VAL A 1 89 ? 4.780 -8.924 -27.455 1.00 68.38 89 VAL A O 1
ATOM 747 N N . GLY A 1 90 ? 5.599 -7.760 -29.191 1.00 67.12 90 GLY A N 1
ATOM 748 C CA . GLY A 1 90 ? 4.550 -6.733 -29.172 1.00 67.12 90 GLY A CA 1
ATOM 749 C C . GLY A 1 90 ? 3.136 -7.301 -29.371 1.00 67.12 90 GLY A C 1
ATOM 750 O O . GLY A 1 90 ? 2.189 -6.866 -28.710 1.00 67.12 90 GLY A O 1
ATOM 751 N N . ARG A 1 91 ? 2.966 -8.325 -30.224 1.00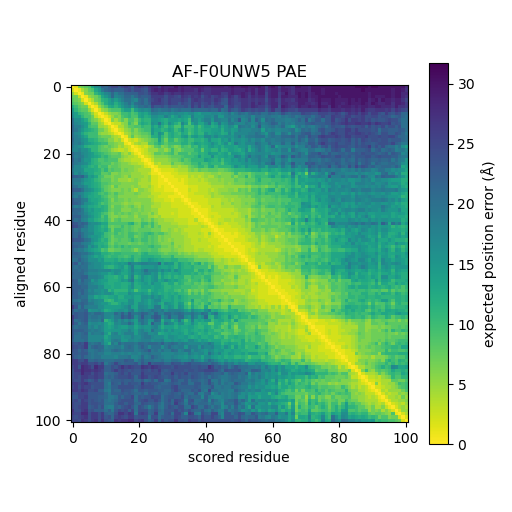 68.38 91 ARG A N 1
ATOM 752 C CA . ARG A 1 91 ? 1.674 -9.021 -30.400 1.00 68.38 91 ARG A CA 1
ATOM 753 C C . ARG A 1 91 ? 1.259 -9.836 -29.168 1.00 68.38 91 ARG A C 1
ATOM 755 O O . ARG A 1 91 ? 0.060 -9.946 -28.908 1.00 68.38 91 ARG A O 1
ATOM 762 N N . GLY A 1 92 ? 2.205 -10.407 -28.422 1.00 72.44 92 GLY A N 1
ATOM 763 C CA . GLY A 1 92 ? 1.934 -11.109 -27.159 1.00 72.44 92 GLY A CA 1
ATOM 764 C C . GLY A 1 92 ? 1.469 -10.159 -26.051 1.00 72.44 92 GLY A C 1
ATOM 765 O O . GLY A 1 92 ? 0.434 -10.385 -25.427 1.00 72.44 92 GLY A O 1
ATOM 766 N N . ILE A 1 93 ? 2.175 -9.040 -25.889 1.00 69.38 93 ILE A N 1
ATOM 767 C CA . ILE A 1 93 ? 1.892 -8.017 -24.872 1.00 69.38 93 ILE A CA 1
ATOM 768 C C . ILE A 1 93 ? 0.526 -7.343 -25.105 1.00 69.38 93 ILE A C 1
ATOM 770 O O . ILE A 1 93 ? -0.245 -7.186 -24.160 1.00 69.38 93 ILE A O 1
ATOM 774 N N . ARG A 1 94 ? 0.148 -7.037 -26.359 1.00 61.03 94 ARG A N 1
ATOM 775 C CA . ARG A 1 94 ? -1.207 -6.521 -26.669 1.00 61.03 94 ARG A CA 1
ATOM 776 C C . ARG A 1 94 ? -2.326 -7.486 -26.274 1.00 61.03 94 ARG A C 1
ATOM 778 O O . ARG A 1 94 ? -3.371 -7.050 -25.803 1.00 61.03 94 ARG A O 1
ATOM 785 N N . ARG A 1 95 ? -2.114 -8.794 -26.454 1.00 64.75 95 ARG A N 1
ATOM 786 C CA . ARG A 1 95 ? -3.099 -9.817 -26.064 1.00 64.75 95 ARG A CA 1
ATOM 787 C C . ARG A 1 95 ? -3.254 -9.927 -24.549 1.00 64.75 95 ARG A C 1
ATOM 789 O O . ARG A 1 95 ? -4.351 -10.218 -24.086 1.00 64.75 95 ARG A O 1
ATOM 796 N N . LEU A 1 96 ? -2.185 -9.671 -23.796 1.00 63.62 96 LEU A N 1
ATOM 797 C CA . LEU A 1 96 ? -2.236 -9.612 -22.337 1.00 63.62 96 LEU A CA 1
ATOM 798 C C . LEU A 1 96 ? -3.010 -8.374 -21.854 1.00 63.62 96 LEU A C 1
ATOM 800 O O . LEU A 1 96 ? -3.850 -8.490 -20.968 1.00 63.62 96 LEU A O 1
ATOM 804 N N . HIS A 1 97 ? -2.791 -7.220 -22.494 1.00 63.09 97 HIS A N 1
ATOM 805 C CA . HIS A 1 97 ? -3.501 -5.975 -22.188 1.00 63.09 97 HIS A CA 1
ATOM 806 C C . HIS A 1 97 ? -5.026 -6.107 -22.342 1.00 63.09 97 HIS A C 1
ATOM 808 O O . HIS A 1 97 ? -5.765 -5.756 -21.432 1.00 63.09 97 HIS A O 1
ATOM 814 N N . GLN A 1 98 ? -5.494 -6.694 -23.450 1.00 62.84 98 GLN A N 1
ATOM 815 C CA . GLN A 1 98 ? -6.925 -6.882 -23.739 1.00 62.84 98 GLN A CA 1
ATOM 816 C C . GLN A 1 98 ? -7.632 -7.868 -22.783 1.00 62.84 98 GLN A C 1
ATOM 818 O O . GLN A 1 98 ? -8.853 -7.952 -22.784 1.00 62.84 98 GLN A O 1
ATOM 823 N N . ARG A 1 99 ? -6.881 -8.683 -22.028 1.00 59.88 99 ARG A N 1
ATOM 824 C CA . ARG A 1 99 ? -7.439 -9.667 -21.082 1.00 59.88 99 ARG A CA 1
ATOM 825 C C . ARG A 1 99 ? -7.493 -9.172 -19.639 1.00 59.88 99 ARG A C 1
ATOM 827 O O . ARG A 1 99 ? -8.142 -9.817 -18.824 1.00 59.88 99 ARG A O 1
ATOM 834 N N . LEU A 1 100 ? -6.771 -8.102 -19.318 1.00 59.44 100 LEU A N 1
ATOM 835 C CA . LEU A 1 100 ? -6.645 -7.572 -17.958 1.00 59.44 100 LEU A CA 1
ATOM 836 C C . LEU A 1 100 ? -7.463 -6.287 -17.733 1.00 59.44 100 LEU A C 1
ATOM 838 O O . LEU A 1 100 ? -7.509 -5.807 -16.603 1.00 59.44 100 LEU A O 1
ATOM 842 N N . VAL A 1 101 ? -8.107 -5.761 -18.781 1.00 51.00 101 VAL A N 1
ATOM 843 C CA . VAL A 1 101 ? -9.027 -4.608 -18.772 1.00 51.00 101 VAL A CA 1
ATOM 844 C C . VAL A 1 101 ? -10.368 -5.060 -19.328 1.00 51.00 101 VAL A C 1
ATOM 846 O O . VAL A 1 101 ? -11.399 -4.690 -18.730 1.00 51.00 101 VAL A O 1
#

Organism: Ajellomyces capsulatus (strain H88) (NCBI:txid544711)

Radius of gyration: 23.49 Å; Cα contacts (8 Å, |Δi|>4): 22; chains: 1; bounding box: 40×47×56 Å

pLDDT: mean 74.13, std 10.97, range [40.94, 88.31]

Mean predicted aligned error: 13.47 Å

Secondary structure (DSSP, 8-state):
------S----TTTS-HHHHHHHS-HHHHHHHHHHHHHHHHHHHHHHHHHHHH--HHHHHHHHHHHHHTSHHHHHHHHHHHHHTT-HHHHHHHHHHHHHH-

Solvent-accessible surface area (backbone atoms only — not comparable to full-atom values): 6202 Å² total; per-residue (Å²): 136,93,85,83,89,89,84,82,76,67,54,88,89,68,52,60,71,67,63,48,62,76,73,41,60,72,68,60,43,53,53,46,66,63,45,50,59,57,52,59,67,47,44,62,59,51,48,54,50,46,68,72,64,70,41,78,67,55,56,50,49,50,56,52,52,59,48,58,74,35,71,68,38,51,67,56,49,44,59,51,32,51,73,72,66,42,52,72,60,39,57,52,53,54,57,52,54,72,72,76,111

Nearest PDB structures (foldseek):
  6tps-assembly1_R  TM=2.694E-01  e=2.996E+00  Saccharomyces cerevisiae S288C

Sequence (101 aa):
MARGKALDQPDAGLKGLDHYQQKLPKWRYKLRTALLPLVRWETPYLAWFQERMRNPSLDSWFAITANLGTHTFYMIMLPVLFWCGYTEVGRGIRRLHQRLV